Protein AF-A0A143X2H6-F1 (afdb_monomer)

Foldseek 3Di:
DQQWFDADPPGAIWFWWDDPNDTDIDHPVVPVPDDPRTQGDHDPVTHDCVVPPVVCLPCVLVVLVVCLVVPAQADEDEQACCLQVVLLPDPGGDPVSQVSQQVNCVSCVVSNYQYHYDHDDPRFRSNCCRPPVQPVDPVNVVSSVVSVVCCVPVHPNDDPDD

Sequence (162 aa):
MDVVTAGTKTNERKLTYLSHDQKQSHPFLGMFTLPEDAILVPFDEENYPNHEGIDFYGQFKEDIKLFAEMGFNGYRMSISWSRIFPNGDDDQPNEEGLKFYDAIFDELLNYKIQPIVTISHYETPLALVNKWNGWADRRTIDCFMKYCQVILIDTKIKSNTG

Secondary structure (DSSP, 8-state):
-TTBPPP-SSS--EEEEEETTEEEEEEGGGGGG--TT-EE---TTS--HHHHTT-HHHHHHHHHHHHHHTT-SEEEEE--HHHHSSSSS-SS--HHHHHHHHHHHHHHHHTTPEEEEES-SS---HHHHHHH-GGGSTHHHHHHHHHHHHHHHHS-------

Radius of gyration: 18.08 Å; Cα contacts (8 Å, |Δi|>4): 213; chains: 1; bounding box: 52×27×48 Å

pLDDT: mean 91.67, std 10.37, range [33.81, 98.38]

Structure (mmCIF, N/CA/C/O backbone):
data_AF-A0A143X2H6-F1
#
_entry.id   AF-A0A143X2H6-F1
#
loop_
_atom_site.group_PDB
_atom_site.id
_atom_site.type_symbol
_atom_site.label_atom_id
_atom_site.label_alt_id
_atom_site.label_comp_id
_atom_site.label_asym_id
_atom_site.label_entity_id
_atom_site.label_seq_id
_atom_site.pdbx_PDB_ins_code
_atom_site.Cartn_x
_atom_site.Cartn_y
_atom_site.Cartn_z
_atom_site.occupancy
_atom_site.B_iso_or_equiv
_atom_site.auth_seq_id
_atom_site.auth_comp_id
_atom_site.auth_asym_id
_atom_site.auth_atom_id
_atom_site.pdbx_PDB_model_num
ATOM 1 N N . MET A 1 1 ? 5.660 4.183 -4.160 1.00 68.81 1 MET A N 1
ATOM 2 C CA . MET A 1 1 ? 5.899 3.222 -5.257 1.00 68.81 1 MET A CA 1
ATOM 3 C C . MET A 1 1 ? 7.066 2.347 -4.848 1.00 68.81 1 MET A C 1
ATOM 5 O O . MET A 1 1 ? 8.047 2.889 -4.355 1.00 68.81 1 MET A O 1
ATOM 9 N N . ASP A 1 2 ? 6.934 1.035 -5.014 1.00 84.12 2 ASP A N 1
ATOM 10 C CA . ASP A 1 2 ? 7.720 0.024 -4.289 1.00 84.12 2 ASP A CA 1
ATOM 11 C C . ASP A 1 2 ? 9.177 -0.169 -4.741 1.00 84.12 2 ASP A C 1
ATOM 13 O O . ASP A 1 2 ? 9.878 -1.059 -4.278 1.00 84.12 2 ASP A O 1
ATOM 17 N N . VAL A 1 3 ? 9.618 0.678 -5.669 1.00 90.88 3 VAL A N 1
ATOM 18 C CA . VAL A 1 3 ? 10.889 0.578 -6.398 1.00 90.88 3 VAL A CA 1
ATOM 19 C C . VAL A 1 3 ? 11.715 1.858 -6.293 1.00 90.88 3 VAL A C 1
ATOM 21 O O . VAL A 1 3 ? 12.604 2.103 -7.105 1.00 90.88 3 VAL A O 1
ATOM 24 N N . VAL A 1 4 ? 11.381 2.733 -5.340 1.00 91.94 4 VAL A N 1
ATOM 25 C CA . VAL A 1 4 ? 12.057 4.022 -5.158 1.00 91.94 4 VAL A CA 1
ATOM 26 C C . VAL A 1 4 ? 12.995 3.949 -3.964 1.00 91.94 4 VAL A C 1
ATOM 28 O O . VAL A 1 4 ? 12.551 3.823 -2.824 1.00 91.94 4 VAL A O 1
ATOM 31 N N . THR A 1 5 ? 14.292 4.055 -4.229 1.00 93.38 5 THR A N 1
ATOM 32 C CA . THR A 1 5 ? 15.336 3.920 -3.215 1.00 93.38 5 THR A CA 1
ATOM 33 C C . THR A 1 5 ? 15.362 5.092 -2.237 1.00 93.38 5 THR A C 1
ATOM 35 O O . THR A 1 5 ? 14.863 6.196 -2.501 1.00 93.38 5 THR A O 1
ATOM 38 N N . ALA A 1 6 ? 15.991 4.861 -1.086 1.00 90.88 6 ALA A N 1
ATOM 39 C CA . ALA A 1 6 ? 16.310 5.896 -0.122 1.00 90.88 6 ALA A CA 1
ATOM 40 C C . ALA A 1 6 ? 17.203 6.976 -0.758 1.00 90.88 6 ALA A C 1
ATOM 42 O O . ALA A 1 6 ? 18.212 6.691 -1.398 1.00 90.88 6 ALA A O 1
ATOM 43 N N . GLY A 1 7 ? 16.834 8.238 -0.544 1.00 87.56 7 GLY A N 1
ATOM 44 C CA . GLY A 1 7 ? 17.669 9.385 -0.893 1.00 87.56 7 GLY A CA 1
ATOM 45 C C . GLY A 1 7 ? 18.475 9.837 0.318 1.00 87.56 7 GLY A C 1
ATOM 46 O O . GLY A 1 7 ? 18.058 9.638 1.459 1.00 87.56 7 GLY A O 1
ATOM 47 N N . THR A 1 8 ? 19.601 10.496 0.080 1.00 87.31 8 THR A N 1
ATOM 48 C CA . THR A 1 8 ? 20.405 11.151 1.117 1.00 87.31 8 THR A CA 1
ATOM 49 C C . THR A 1 8 ? 20.574 12.633 0.789 1.00 87.31 8 THR A C 1
ATOM 51 O O . THR A 1 8 ? 20.114 13.120 -0.241 1.00 87.31 8 THR A O 1
ATOM 54 N N . LYS A 1 9 ? 21.271 13.383 1.652 1.00 88.19 9 LYS A N 1
ATOM 55 C CA . LYS A 1 9 ? 21.624 14.785 1.374 1.00 88.19 9 LYS A CA 1
ATOM 56 C C . LYS A 1 9 ? 22.425 14.950 0.070 1.00 88.19 9 LYS A C 1
ATOM 58 O O . LYS A 1 9 ? 22.391 16.022 -0.523 1.00 88.19 9 LYS A O 1
ATOM 63 N N . THR A 1 10 ? 23.172 13.924 -0.339 1.00 89.69 10 THR A N 1
ATOM 64 C CA . THR A 1 10 ? 24.101 13.978 -1.479 1.00 89.69 10 THR A CA 1
ATOM 65 C C . THR A 1 10 ? 23.681 13.105 -2.655 1.00 89.69 10 THR A C 1
ATOM 67 O O . THR A 1 10 ? 24.173 13.325 -3.754 1.00 89.69 10 THR A O 1
ATOM 70 N N . ASN A 1 11 ? 22.791 12.134 -2.439 1.00 88.12 11 ASN A N 1
ATOM 71 C CA . ASN A 1 11 ? 22.316 11.210 -3.464 1.00 88.12 11 ASN A CA 1
ATOM 72 C C . ASN A 1 11 ? 20.799 11.332 -3.595 1.00 88.12 11 ASN A C 1
ATOM 74 O O . ASN A 1 11 ? 20.071 11.198 -2.612 1.00 88.12 11 ASN A O 1
ATOM 78 N N . GLU A 1 12 ? 20.312 11.563 -4.807 1.00 90.62 12 GLU A N 1
ATOM 79 C CA . GLU A 1 12 ? 18.875 11.601 -5.069 1.00 90.62 12 GLU A CA 1
ATOM 80 C C . GLU A 1 12 ? 18.228 10.211 -4.988 1.00 90.62 12 GLU A C 1
ATOM 82 O O . GLU A 1 12 ? 18.897 9.182 -5.111 1.00 90.62 12 GLU A O 1
ATOM 87 N N . ARG A 1 13 ? 16.901 10.189 -4.809 1.00 92.62 13 ARG A N 1
ATOM 88 C CA . ARG A 1 13 ? 16.109 8.956 -4.891 1.00 92.62 13 ARG A CA 1
ATOM 89 C C . ARG A 1 13 ? 16.103 8.445 -6.322 1.00 92.62 13 ARG A C 1
ATOM 91 O O . ARG A 1 13 ? 15.839 9.210 -7.256 1.00 92.62 13 ARG A O 1
ATOM 98 N N . LYS A 1 14 ? 16.316 7.146 -6.480 1.00 93.62 14 LYS A N 1
ATOM 99 C CA . LYS A 1 14 ? 16.296 6.492 -7.783 1.00 93.62 14 LYS A CA 1
ATOM 100 C C . LYS A 1 14 ? 15.150 5.507 -7.855 1.00 93.62 14 LYS A C 1
ATOM 102 O O . LYS A 1 14 ? 14.759 4.923 -6.855 1.00 93.62 14 LYS A O 1
ATOM 107 N N . LEU A 1 15 ? 14.622 5.341 -9.049 1.00 93.50 15 LEU A N 1
ATOM 108 C CA . LEU A 1 15 ? 13.698 4.289 -9.403 1.00 93.50 15 LEU A CA 1
ATOM 109 C C . LEU A 1 15 ? 14.491 3.145 -10.040 1.00 93.50 15 LEU A C 1
ATOM 111 O O . LEU A 1 15 ? 15.346 3.384 -10.897 1.00 93.50 15 LEU A O 1
ATOM 115 N N . THR A 1 16 ? 14.245 1.924 -9.581 1.00 95.50 16 THR A N 1
ATOM 116 C CA . THR A 1 16 ? 14.948 0.718 -10.025 1.00 95.50 16 THR A CA 1
ATOM 117 C C . THR A 1 16 ? 14.122 -0.081 -11.024 1.00 95.50 16 THR A C 1
ATOM 119 O O . THR A 1 16 ? 12.898 -0.166 -10.914 1.00 95.50 16 THR A O 1
ATOM 122 N N . TYR A 1 17 ? 14.793 -0.632 -12.035 1.00 95.44 17 TYR A N 1
ATOM 123 C CA . TYR A 1 17 ? 14.156 -1.384 -13.114 1.00 95.44 17 TYR A CA 1
ATOM 124 C C . TYR A 1 17 ? 15.134 -2.368 -13.765 1.00 95.44 17 TYR A C 1
ATOM 126 O O . TYR A 1 17 ? 16.352 -2.233 -13.634 1.00 95.44 17 TYR A O 1
ATOM 134 N N . LEU A 1 18 ? 14.593 -3.353 -14.474 1.00 95.75 18 LEU A N 1
ATOM 135 C CA . LEU A 1 18 ? 15.317 -4.188 -15.425 1.00 95.75 18 LEU A CA 1
ATOM 136 C C . LEU A 1 18 ? 15.153 -3.613 -16.831 1.00 95.75 18 LEU A C 1
ATOM 138 O O . LEU A 1 18 ? 14.054 -3.216 -17.206 1.00 95.75 18 LEU A O 1
ATOM 142 N N . SER A 1 19 ? 16.232 -3.592 -17.605 1.00 94.81 19 SER A N 1
ATOM 143 C CA . SER A 1 19 ? 16.215 -3.349 -19.053 1.00 94.81 19 SER A CA 1
ATOM 144 C C . SER A 1 19 ? 17.268 -4.247 -19.689 1.00 94.81 19 SER A C 1
ATOM 146 O O . SER A 1 19 ? 18.375 -4.361 -19.159 1.00 94.81 19 SER A O 1
ATOM 148 N N . HIS A 1 20 ? 16.915 -4.926 -20.781 1.00 92.06 20 HIS A N 1
ATOM 149 C CA . HIS A 1 20 ? 17.744 -5.969 -21.402 1.00 92.06 20 HIS A CA 1
ATOM 150 C C . HIS A 1 20 ? 18.278 -7.008 -20.386 1.00 92.06 20 HIS A C 1
ATOM 152 O O . HIS A 1 20 ? 19.452 -7.377 -20.428 1.00 92.06 20 HIS A O 1
ATOM 158 N N . ASP A 1 21 ? 17.434 -7.418 -19.428 1.00 90.00 21 ASP A N 1
ATOM 159 C CA . ASP A 1 21 ? 17.758 -8.320 -18.303 1.00 90.00 21 ASP A CA 1
ATOM 160 C C . ASP A 1 21 ? 18.876 -7.830 -17.364 1.00 90.00 21 ASP A C 1
ATOM 162 O O . ASP A 1 21 ? 19.422 -8.590 -16.562 1.00 90.00 21 ASP A O 1
ATOM 166 N N . GLN A 1 22 ? 19.218 -6.543 -17.425 1.00 93.50 22 GLN A N 1
ATOM 167 C CA . GLN A 1 22 ? 20.221 -5.927 -16.565 1.00 93.50 22 GLN A CA 1
ATOM 168 C C . GLN A 1 22 ? 19.573 -4.979 -15.563 1.00 93.50 22 GLN A C 1
ATOM 170 O O . GLN A 1 22 ? 18.685 -4.194 -15.899 1.00 93.50 22 GLN A O 1
ATOM 175 N N . LYS A 1 23 ? 20.067 -5.025 -14.321 1.00 95.12 23 LYS A N 1
ATOM 176 C CA . LYS A 1 23 ? 19.713 -4.072 -13.265 1.00 95.12 23 LYS A CA 1
ATOM 177 C C . LYS A 1 23 ? 20.114 -2.661 -13.686 1.00 95.12 23 LYS A C 1
ATOM 179 O O . LYS A 1 23 ? 21.277 -2.401 -13.990 1.00 95.12 23 LYS A O 1
ATOM 184 N N . GLN A 1 24 ? 19.155 -1.746 -13.645 1.00 95.25 24 GLN A N 1
ATOM 185 C CA . GLN A 1 24 ? 19.338 -0.332 -13.937 1.00 95.25 24 GLN A CA 1
ATOM 186 C C . GLN A 1 24 ? 18.666 0.532 -12.864 1.00 95.25 24 GLN A C 1
ATOM 188 O O . GLN A 1 24 ? 17.812 0.089 -12.089 1.00 95.25 24 GLN A O 1
ATOM 193 N N . SER A 1 25 ? 19.063 1.804 -12.812 1.00 93.44 25 SER A N 1
ATOM 194 C CA . SER A 1 25 ? 18.418 2.804 -11.960 1.00 93.44 25 SER A CA 1
ATOM 195 C C . SER A 1 25 ? 18.339 4.149 -12.673 1.00 93.44 25 SER A C 1
ATOM 197 O O . SER A 1 25 ? 19.216 4.492 -13.464 1.00 93.44 25 SER A O 1
ATOM 199 N N . HIS A 1 26 ? 17.282 4.910 -12.403 1.00 92.06 26 HIS A N 1
ATOM 200 C CA . HIS A 1 26 ? 17.051 6.226 -12.992 1.00 92.06 26 HIS A CA 1
ATOM 201 C C . HIS A 1 26 ? 16.625 7.217 -11.905 1.00 92.06 26 HIS A C 1
ATOM 203 O O . HIS A 1 26 ? 15.906 6.817 -10.989 1.00 92.06 26 HIS A O 1
ATOM 209 N N . PRO A 1 27 ? 17.012 8.501 -11.964 1.00 91.69 27 PRO A N 1
ATOM 210 C CA . PRO A 1 27 ? 16.465 9.514 -11.065 1.00 91.69 27 PRO A CA 1
ATOM 211 C C . PRO A 1 27 ? 14.932 9.474 -11.051 1.00 91.69 27 PRO A C 1
ATOM 213 O O . PRO A 1 27 ? 14.304 9.478 -12.114 1.00 91.69 27 PRO A O 1
ATOM 216 N N . PHE A 1 28 ? 14.324 9.437 -9.860 1.00 84.75 28 PHE A N 1
ATOM 217 C CA . PHE A 1 28 ? 12.869 9.272 -9.713 1.00 84.75 28 PHE A CA 1
ATOM 218 C C . PHE A 1 28 ? 12.075 10.362 -10.451 1.00 84.75 28 PHE A C 1
ATOM 220 O O . PHE A 1 28 ? 11.072 10.073 -11.098 1.00 84.75 28 PHE A O 1
ATOM 227 N N . LEU A 1 29 ? 12.558 11.610 -10.421 1.00 81.94 29 LEU A N 1
ATOM 228 C CA . LEU A 1 29 ? 11.905 12.736 -11.098 1.00 81.94 29 LEU A CA 1
ATOM 229 C C . LEU A 1 29 ? 11.880 12.583 -12.632 1.00 81.94 29 LEU A C 1
ATOM 231 O O . LEU A 1 29 ? 11.052 13.192 -13.301 1.00 81.94 29 LEU A O 1
ATOM 235 N N . GLY A 1 30 ? 12.757 11.745 -13.184 1.00 80.06 30 GLY A N 1
ATOM 236 C CA . GLY A 1 30 ? 12.825 11.433 -14.606 1.00 80.06 30 GLY A CA 1
ATOM 237 C C . GLY A 1 30 ? 12.098 10.145 -15.004 1.00 80.06 30 GLY A C 1
ATOM 238 O O . GLY A 1 30 ? 12.397 9.590 -16.051 1.00 80.06 30 GLY A O 1
ATOM 239 N N . MET A 1 31 ? 11.155 9.635 -14.206 1.00 78.38 31 MET A N 1
ATOM 240 C CA . MET A 1 31 ? 10.453 8.373 -14.508 1.00 78.38 31 MET A CA 1
ATOM 241 C C . MET A 1 31 ? 9.725 8.340 -15.867 1.00 78.38 31 MET A C 1
ATOM 243 O O . MET A 1 31 ? 9.434 7.269 -16.384 1.00 78.38 31 MET A O 1
ATOM 247 N N . PHE A 1 32 ? 9.434 9.497 -16.461 1.00 79.12 32 PHE A N 1
ATOM 248 C CA . PHE A 1 32 ? 8.773 9.600 -17.767 1.00 79.12 32 PHE A CA 1
ATOM 249 C C . PHE A 1 32 ? 9.712 9.351 -18.956 1.00 79.12 32 PHE A C 1
ATOM 251 O O . PHE A 1 32 ? 9.253 9.331 -20.093 1.00 79.12 32 PHE A O 1
ATOM 258 N N . THR A 1 33 ? 11.016 9.195 -18.712 1.00 87.38 33 THR A N 1
ATOM 259 C CA . THR A 1 33 ? 12.039 8.981 -19.748 1.00 87.38 33 THR A CA 1
ATOM 260 C C . THR A 1 33 ? 12.681 7.599 -19.657 1.00 87.38 33 THR A C 1
ATOM 262 O O . THR A 1 33 ? 13.822 7.421 -20.081 1.00 87.38 33 THR A O 1
ATOM 265 N N . LEU A 1 34 ? 11.982 6.630 -19.063 1.00 89.56 34 LEU A N 1
ATOM 266 C CA . LEU A 1 34 ? 12.463 5.255 -18.993 1.00 89.56 34 LEU A CA 1
ATOM 267 C C . LEU A 1 34 ? 12.461 4.595 -20.384 1.00 89.56 34 LEU A C 1
ATOM 269 O O . LEU A 1 34 ? 11.618 4.940 -21.217 1.00 89.56 34 LEU A O 1
ATOM 273 N N . PRO A 1 35 ? 13.385 3.650 -20.636 1.00 91.56 35 PRO A N 1
ATOM 274 C CA . PRO A 1 35 ? 13.339 2.801 -21.823 1.00 91.56 35 PRO A CA 1
ATOM 275 C C . PRO A 1 35 ? 11.993 2.079 -21.968 1.00 91.56 35 PRO A C 1
ATOM 277 O O . PRO A 1 35 ? 11.342 1.766 -20.974 1.00 91.56 35 PRO A O 1
ATOM 280 N N . GLU A 1 36 ? 11.589 1.779 -23.202 1.00 88.69 36 GLU A N 1
ATOM 281 C CA . GLU A 1 36 ? 10.324 1.077 -23.479 1.00 88.69 36 GLU A CA 1
ATOM 282 C C . GLU A 1 36 ? 10.309 -0.354 -22.915 1.00 88.69 36 GLU A C 1
ATOM 284 O O . GLU A 1 36 ? 9.262 -0.855 -22.518 1.00 88.69 36 GLU A O 1
ATOM 289 N N . ASP A 1 37 ? 11.477 -0.993 -22.820 1.00 92.62 37 ASP A N 1
ATOM 290 C CA . ASP A 1 37 ? 11.659 -2.325 -22.240 1.00 92.62 37 ASP A CA 1
ATOM 291 C C . ASP A 1 37 ? 11.850 -2.306 -20.712 1.00 92.62 37 ASP A C 1
ATOM 293 O O . ASP A 1 37 ? 12.145 -3.343 -20.119 1.00 92.62 37 ASP A O 1
ATOM 297 N N . ALA A 1 38 ? 11.715 -1.145 -20.061 1.00 93.56 38 ALA A N 1
ATOM 298 C CA . ALA A 1 38 ? 11.921 -1.025 -18.625 1.00 93.56 38 ALA A CA 1
ATOM 299 C C . ALA A 1 38 ? 10.823 -1.747 -17.829 1.00 93.56 38 ALA A C 1
ATOM 301 O O . ALA A 1 38 ? 9.646 -1.396 -17.896 1.00 93.56 38 ALA A O 1
ATOM 302 N N . ILE A 1 39 ? 11.229 -2.700 -16.992 1.00 94.38 39 ILE A N 1
ATOM 303 C CA . ILE A 1 39 ? 10.347 -3.395 -16.049 1.00 94.38 39 ILE A CA 1
ATOM 304 C C . ILE A 1 39 ? 10.723 -2.959 -14.639 1.00 94.38 39 ILE A C 1
ATOM 306 O O . ILE A 1 39 ? 11.809 -3.269 -14.151 1.00 94.38 39 ILE A O 1
ATOM 310 N N . LEU A 1 40 ? 9.832 -2.232 -13.969 1.00 94.19 40 LEU A N 1
ATOM 311 C CA . LEU A 1 40 ? 10.071 -1.743 -12.616 1.00 94.19 40 LEU A CA 1
ATOM 312 C C . LEU A 1 40 ? 10.129 -2.909 -11.635 1.00 94.19 40 LEU A C 1
ATOM 314 O O . LEU A 1 40 ? 9.167 -3.673 -11.535 1.00 94.19 40 LEU A O 1
ATOM 318 N N . VAL A 1 41 ? 11.225 -3.014 -10.886 1.00 94.69 41 VAL A N 1
ATOM 319 C CA . VAL A 1 41 ? 11.417 -4.058 -9.872 1.00 94.69 41 VAL A CA 1
ATOM 320 C C . VAL A 1 41 ? 12.270 -3.540 -8.710 1.00 94.69 41 VAL A C 1
ATOM 322 O O . VAL A 1 41 ? 13.151 -2.696 -8.928 1.00 94.69 41 VAL A O 1
ATOM 325 N N . PRO A 1 42 ? 12.025 -4.004 -7.474 1.00 94.06 42 PRO A N 1
ATOM 326 C CA . PRO A 1 42 ? 12.958 -3.808 -6.376 1.00 94.06 42 PRO A CA 1
ATOM 327 C C . PRO A 1 42 ? 14.148 -4.778 -6.496 1.00 94.06 42 PRO A C 1
ATOM 329 O O . PRO A 1 42 ? 14.040 -5.826 -7.131 1.00 94.06 42 PRO A O 1
ATOM 332 N N . PHE A 1 43 ? 15.276 -4.434 -5.876 1.00 94.06 43 PHE A N 1
ATOM 333 C CA . PHE A 1 43 ? 16.476 -5.269 -5.791 1.00 94.06 43 PHE A CA 1
ATOM 334 C C . PHE A 1 43 ? 16.929 -5.407 -4.337 1.00 94.06 43 PHE A C 1
ATOM 336 O O . PHE A 1 43 ? 17.051 -4.400 -3.646 1.00 94.06 43 PHE A O 1
ATOM 343 N N . ASP A 1 44 ? 17.242 -6.624 -3.896 1.00 91.81 44 ASP A N 1
ATOM 344 C CA . ASP A 1 44 ? 17.537 -6.937 -2.488 1.00 91.81 44 ASP A CA 1
ATOM 345 C C . ASP A 1 44 ? 18.713 -6.137 -1.895 1.00 91.81 44 ASP A C 1
ATOM 347 O O . ASP A 1 44 ? 18.785 -5.941 -0.684 1.00 91.81 44 ASP A O 1
ATOM 351 N N . GLU A 1 45 ? 19.648 -5.659 -2.726 1.00 92.06 45 GLU A N 1
ATOM 352 C CA . GLU A 1 45 ? 20.801 -4.875 -2.256 1.00 92.06 45 GLU A CA 1
ATOM 353 C C . GLU A 1 45 ? 20.491 -3.383 -2.048 1.00 92.06 45 GLU A C 1
ATOM 355 O O . GLU A 1 45 ? 21.345 -2.635 -1.565 1.00 92.06 45 GLU A O 1
ATOM 360 N N . GLU A 1 46 ? 19.303 -2.927 -2.445 1.00 93.00 46 GLU A N 1
ATOM 361 C CA . GLU A 1 46 ? 18.881 -1.534 -2.345 1.00 93.00 46 GLU A CA 1
ATOM 362 C C . GLU A 1 46 ? 17.966 -1.319 -1.135 1.00 93.00 46 GLU A C 1
ATOM 364 O O . GLU A 1 46 ? 17.171 -2.172 -0.754 1.00 93.00 46 GLU A O 1
ATOM 369 N N . ASN A 1 47 ? 18.040 -0.128 -0.542 1.00 92.69 47 ASN A N 1
ATOM 370 C CA . ASN A 1 47 ? 17.145 0.252 0.547 1.00 92.69 47 ASN A CA 1
ATOM 371 C C . ASN A 1 47 ? 15.914 0.987 0.001 1.00 92.69 47 ASN A C 1
ATOM 373 O O . ASN A 1 47 ? 16.051 2.086 -0.550 1.00 92.69 47 ASN A O 1
ATOM 377 N N . TYR A 1 48 ? 14.727 0.424 0.224 1.00 94.00 48 TYR A N 1
ATOM 378 C CA . TYR A 1 48 ? 13.432 1.016 -0.106 1.00 94.00 48 TYR A CA 1
ATOM 379 C C . TYR A 1 48 ? 12.685 1.389 1.185 1.00 94.00 48 TYR A C 1
ATOM 381 O O . TYR A 1 48 ? 12.089 0.526 1.828 1.00 94.00 48 TYR A O 1
ATOM 389 N N . PRO A 1 49 ? 12.663 2.677 1.584 1.00 91.94 49 PRO A N 1
ATOM 390 C CA . PRO A 1 49 ? 12.110 3.090 2.878 1.00 91.94 49 PRO A CA 1
ATOM 391 C C . PRO A 1 49 ? 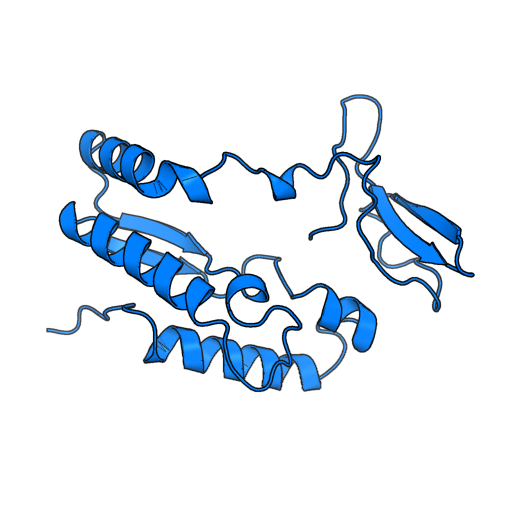10.650 2.691 3.118 1.00 91.94 49 PRO A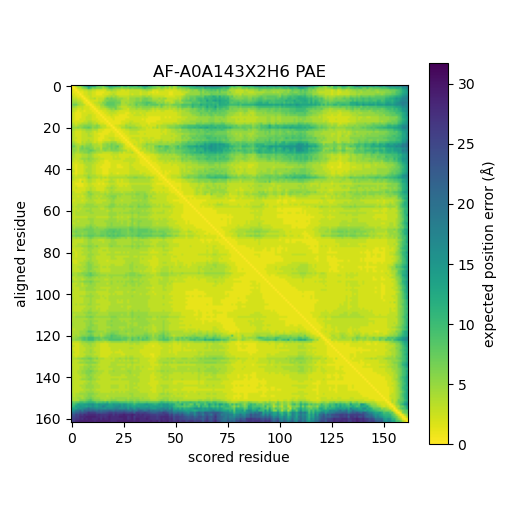 C 1
ATOM 393 O O . PRO A 1 49 ? 10.207 2.607 4.257 1.00 91.94 49 PRO A O 1
ATOM 396 N N . ASN A 1 50 ? 9.875 2.488 2.052 1.00 89.75 50 ASN A N 1
ATOM 397 C CA . ASN A 1 50 ? 8.469 2.110 2.143 1.00 89.75 50 ASN A CA 1
ATOM 398 C C . ASN A 1 50 ? 8.244 0.611 2.403 1.00 89.75 50 ASN A C 1
ATOM 400 O O . ASN A 1 50 ? 7.106 0.251 2.687 1.00 89.75 50 ASN A O 1
ATOM 404 N N . HIS A 1 51 ? 9.275 -0.238 2.293 1.00 91.50 51 HIS A N 1
ATOM 405 C CA . HIS A 1 51 ? 9.175 -1.672 2.608 1.00 91.50 51 HIS A CA 1
ATOM 406 C C . HIS A 1 51 ? 8.994 -1.903 4.111 1.00 91.50 51 HIS A C 1
ATOM 408 O O . HIS A 1 51 ? 8.257 -2.797 4.509 1.00 91.50 51 HIS A O 1
ATOM 414 N N . GLU A 1 52 ? 9.617 -1.059 4.934 1.00 90.50 52 GLU A N 1
ATOM 415 C CA . GLU A 1 52 ? 9.489 -1.081 6.397 1.00 90.50 52 GLU A CA 1
ATOM 416 C C . GLU A 1 52 ? 8.533 0.015 6.901 1.00 90.50 52 GLU A C 1
ATOM 418 O O . GLU A 1 52 ? 7.682 -0.209 7.766 1.00 90.50 52 GLU A O 1
ATOM 423 N N . GLY A 1 53 ? 8.623 1.222 6.330 1.00 91.19 53 GLY A N 1
ATOM 424 C CA . GLY A 1 53 ? 7.852 2.372 6.789 1.00 91.19 53 GLY A CA 1
ATOM 425 C C . GLY A 1 53 ? 8.202 2.744 8.232 1.00 91.19 53 GLY A C 1
ATOM 426 O O . GLY A 1 53 ? 9.366 2.946 8.562 1.00 91.19 53 GLY A O 1
ATOM 427 N N . ILE A 1 54 ? 7.180 2.873 9.079 1.00 93.88 54 ILE A N 1
ATOM 428 C CA . ILE A 1 54 ? 7.332 3.016 10.539 1.00 93.88 54 ILE A CA 1
ATOM 429 C C . ILE A 1 54 ? 6.858 1.759 11.282 1.00 93.88 54 ILE A C 1
ATOM 431 O O . ILE A 1 54 ? 6.565 1.834 12.467 1.00 93.88 54 ILE A O 1
ATOM 435 N N . ASP A 1 55 ? 6.699 0.640 10.566 1.00 94.94 55 ASP A N 1
ATOM 436 C CA . ASP A 1 55 ? 6.129 -0.608 11.087 1.00 94.94 55 ASP A CA 1
ATOM 437 C C . ASP A 1 55 ? 4.721 -0.464 11.710 1.00 94.94 55 ASP A C 1
ATOM 439 O O . ASP A 1 55 ? 4.322 -1.177 12.629 1.00 94.94 55 ASP A O 1
ATOM 443 N N . PHE A 1 56 ? 3.888 0.417 11.142 1.00 96.31 56 PHE A N 1
ATOM 444 C CA . PHE A 1 56 ? 2.468 0.486 11.521 1.00 96.31 56 PHE A CA 1
ATOM 445 C C . PHE A 1 56 ? 1.760 -0.866 11.311 1.00 96.31 56 PHE A C 1
ATOM 447 O O . PHE A 1 56 ? 0.795 -1.182 11.995 1.00 96.31 56 PHE A O 1
ATOM 454 N N . TYR A 1 57 ? 2.242 -1.689 10.373 1.00 94.62 57 TYR A N 1
ATOM 455 C CA . TYR A 1 57 ? 1.695 -3.023 10.133 1.00 94.62 57 TYR A CA 1
ATOM 456 C C . TYR A 1 57 ? 1.791 -3.925 11.375 1.00 94.62 57 TYR A C 1
ATOM 458 O O . TYR A 1 57 ? 0.814 -4.596 11.705 1.00 94.62 57 TYR A O 1
ATOM 466 N N . GLY A 1 58 ? 2.930 -3.916 12.075 1.00 95.38 58 GLY A N 1
ATOM 467 C CA . GLY A 1 58 ? 3.126 -4.677 13.307 1.00 95.38 58 GLY A CA 1
ATOM 468 C C . GLY A 1 58 ? 2.598 -3.991 14.569 1.00 95.38 58 GLY A C 1
ATOM 469 O O . GLY A 1 58 ? 2.228 -4.687 15.512 1.00 95.38 58 GLY A O 1
ATOM 470 N N . GLN A 1 59 ? 2.540 -2.654 14.588 1.00 96.06 59 GLN A N 1
ATOM 471 C CA . GLN A 1 59 ? 2.363 -1.859 15.818 1.00 96.06 59 GLN A CA 1
ATOM 472 C C . GLN A 1 59 ? 1.063 -1.040 15.877 1.00 96.06 59 GLN A C 1
ATOM 474 O O . GLN A 1 59 ? 0.880 -0.224 16.781 1.00 96.06 59 GLN A O 1
ATOM 479 N N . PHE A 1 60 ? 0.123 -1.249 14.943 1.00 97.62 60 PHE A N 1
ATOM 480 C CA . PHE A 1 60 ? -1.078 -0.406 14.850 1.00 97.62 60 PHE A CA 1
ATOM 481 C C . PHE A 1 60 ? -1.895 -0.333 16.147 1.00 97.62 60 PHE A C 1
ATOM 483 O O . PHE A 1 60 ? -2.540 0.681 16.390 1.00 97.62 60 PHE A O 1
ATOM 490 N N . LYS A 1 61 ? -1.899 -1.375 16.988 1.00 98.06 61 LYS A N 1
ATOM 491 C CA . LYS A 1 61 ? -2.673 -1.373 18.241 1.00 98.06 61 LYS A CA 1
ATOM 492 C C . LYS A 1 61 ? -2.080 -0.416 19.266 1.00 98.06 61 LYS A C 1
ATOM 494 O O . LYS A 1 61 ? -2.800 0.385 19.862 1.00 98.06 61 LYS A O 1
ATOM 499 N N . GLU A 1 62 ? -0.769 -0.480 19.454 1.00 98.06 62 GLU A N 1
ATOM 500 C CA . GLU A 1 62 ? -0.018 0.409 20.330 1.00 98.06 62 GLU A CA 1
ATOM 501 C C . GLU A 1 62 ? -0.125 1.860 19.846 1.00 98.06 62 GLU A C 1
ATOM 503 O O . GLU A 1 62 ? -0.421 2.754 20.643 1.00 98.06 62 GLU A O 1
ATOM 508 N N . ASP A 1 63 ? 0.009 2.081 18.538 1.00 97.88 63 ASP A N 1
ATOM 509 C CA . ASP A 1 63 ? -0.129 3.404 17.926 1.00 97.88 63 ASP A CA 1
ATOM 510 C C . ASP A 1 63 ? -1.543 3.977 18.109 1.00 97.88 63 ASP A C 1
ATOM 512 O O . ASP A 1 63 ? -1.706 5.125 18.528 1.00 97.88 63 ASP A O 1
ATOM 516 N N . ILE A 1 64 ? -2.588 3.176 17.873 1.00 98.38 64 ILE A N 1
ATOM 517 C CA . ILE A 1 64 ? -3.985 3.596 18.064 1.00 98.38 64 ILE A CA 1
ATOM 518 C C . ILE A 1 64 ? -4.275 3.924 19.527 1.00 98.38 64 ILE A C 1
ATOM 520 O O . ILE A 1 64 ? -4.966 4.909 19.811 1.00 98.38 64 ILE A O 1
ATOM 524 N N . LYS A 1 65 ? -3.725 3.153 20.468 1.00 98.31 65 LYS A N 1
ATOM 525 C CA . LYS A 1 65 ? -3.837 3.468 21.893 1.00 98.31 65 LYS A CA 1
ATOM 526 C C . LYS A 1 65 ? -3.224 4.837 22.204 1.00 98.31 65 LYS A C 1
ATOM 528 O O . LYS A 1 65 ? -3.849 5.624 22.915 1.00 98.31 65 LYS A O 1
ATOM 533 N N . LEU A 1 66 ? -2.055 5.156 21.647 1.00 98.25 66 LEU A N 1
ATOM 534 C CA . LEU A 1 66 ? -1.444 6.481 21.801 1.00 98.25 66 LEU A CA 1
ATOM 535 C C . LEU A 1 66 ? -2.310 7.585 21.173 1.00 98.25 66 LEU A C 1
ATOM 537 O O . LEU A 1 66 ? -2.483 8.644 21.776 1.00 98.25 66 LEU A O 1
ATOM 541 N N . PHE A 1 67 ? -2.929 7.340 20.012 1.00 97.94 67 PHE A N 1
ATOM 542 C CA . PHE A 1 67 ? -3.878 8.291 19.412 1.00 97.94 67 PHE A CA 1
ATOM 543 C C . PHE A 1 67 ? -5.069 8.567 20.340 1.00 97.94 67 PHE A C 1
ATOM 545 O O . PHE A 1 67 ? -5.512 9.713 20.470 1.00 97.94 67 PHE A O 1
ATOM 552 N N . ALA A 1 68 ? -5.565 7.537 21.027 1.00 97.88 68 ALA A N 1
ATOM 553 C CA . ALA A 1 68 ? -6.634 7.671 22.008 1.00 97.88 68 ALA A CA 1
ATOM 554 C C . ALA A 1 68 ? -6.193 8.478 23.240 1.00 97.88 68 ALA A C 1
ATOM 556 O O . ALA A 1 68 ? -6.940 9.343 23.698 1.00 97.88 68 ALA A O 1
ATOM 557 N N . GLU A 1 69 ? -4.974 8.254 23.745 1.00 97.81 69 GLU A N 1
ATOM 558 C CA . GLU A 1 69 ? -4.390 9.035 24.849 1.00 97.81 69 GLU A CA 1
ATOM 559 C C . GLU A 1 69 ? -4.253 10.526 24.496 1.00 97.81 69 GLU A C 1
ATOM 561 O O . GLU A 1 69 ? -4.449 11.390 25.351 1.00 97.81 69 GLU A O 1
ATOM 566 N N . MET A 1 70 ? -4.001 10.841 23.222 1.00 97.44 70 MET A N 1
ATOM 567 C CA . MET A 1 70 ? -3.975 12.215 22.704 1.00 97.44 70 MET A CA 1
ATOM 568 C C . MET A 1 70 ? -5.370 12.827 22.488 1.00 97.44 70 MET A C 1
ATOM 570 O O . MET A 1 70 ? -5.473 14.018 22.187 1.00 97.44 70 MET A O 1
ATOM 574 N N . GLY A 1 71 ? -6.444 12.044 22.627 1.00 96.81 71 GLY A N 1
ATOM 575 C CA . GLY A 1 71 ? -7.821 12.506 22.454 1.00 96.81 71 GLY A CA 1
ATOM 576 C C . GLY A 1 71 ? -8.269 12.623 20.996 1.00 96.81 71 GLY A C 1
ATOM 577 O O . GLY A 1 71 ? -9.099 13.479 20.680 1.00 96.81 71 GLY A O 1
ATOM 578 N N . PHE A 1 72 ? -7.732 11.796 20.092 1.00 96.94 72 PHE A N 1
ATOM 579 C CA . PHE A 1 72 ? -8.189 11.774 18.701 1.00 96.94 72 PHE A CA 1
ATOM 580 C C . PHE A 1 72 ? -9.667 11.372 18.630 1.00 96.94 72 PHE A C 1
ATOM 582 O O . PHE A 1 72 ? -10.108 10.428 19.278 1.00 96.94 72 PHE A O 1
ATOM 589 N N . ASN A 1 73 ? -10.440 12.078 17.806 1.00 95.25 73 ASN A N 1
ATOM 590 C CA . ASN A 1 73 ? -11.829 11.730 17.487 1.00 95.25 73 ASN A CA 1
ATOM 591 C C . ASN A 1 73 ? -11.975 11.138 16.075 1.00 95.25 73 ASN A C 1
ATOM 593 O O . ASN A 1 73 ? -13.009 10.560 15.743 1.00 95.25 73 ASN A O 1
ATOM 597 N N . GLY A 1 74 ? -10.929 11.242 15.256 1.00 96.12 74 GLY A N 1
ATOM 598 C CA . GLY A 1 74 ? -10.841 10.646 13.937 1.00 96.12 74 GLY A CA 1
ATOM 599 C C . GLY A 1 74 ? -9.391 10.415 13.532 1.00 96.12 74 GLY A C 1
ATOM 600 O O . GLY A 1 74 ? -8.492 11.137 13.962 1.00 96.12 74 GLY A O 1
ATOM 601 N N . TYR A 1 75 ? -9.172 9.405 12.700 1.00 97.31 75 TYR A N 1
ATOM 602 C CA . TYR A 1 75 ? -7.863 9.049 12.169 1.00 97.31 75 TYR A CA 1
ATOM 603 C C . TYR A 1 75 ? -7.967 8.831 10.665 1.00 97.31 75 TYR A C 1
ATOM 605 O O . TYR A 1 75 ? -8.748 8.004 10.192 1.00 97.31 75 TYR A O 1
ATOM 613 N N . ARG A 1 76 ? -7.190 9.606 9.902 1.00 97.06 76 ARG A N 1
ATOM 614 C CA . ARG A 1 76 ? -7.152 9.504 8.445 1.00 97.06 76 ARG A CA 1
ATOM 615 C C . ARG A 1 76 ? -6.030 8.572 8.009 1.00 97.06 76 ARG A C 1
ATOM 617 O O . ARG A 1 76 ? -4.871 8.830 8.311 1.00 97.06 76 ARG A O 1
ATOM 624 N N . MET A 1 77 ? -6.377 7.573 7.208 1.00 95.38 77 MET A N 1
ATOM 625 C CA . MET A 1 77 ? -5.440 6.610 6.625 1.00 95.38 77 MET A CA 1
ATOM 626 C C . MET A 1 77 ? -5.810 6.287 5.176 1.00 95.38 77 MET A C 1
ATOM 628 O O . MET A 1 77 ? -6.890 6.662 4.715 1.00 95.38 77 MET A O 1
ATOM 632 N N . SER A 1 78 ? -4.931 5.594 4.452 1.00 95.44 78 SER A N 1
ATOM 633 C CA . SER A 1 78 ? -5.275 4.966 3.174 1.00 95.44 78 SER A CA 1
ATOM 634 C C . SER A 1 78 ? -5.339 3.447 3.289 1.00 95.44 78 SER A C 1
ATOM 636 O O . SER A 1 78 ? -4.668 2.831 4.123 1.00 95.44 78 SER A O 1
ATOM 638 N N . ILE A 1 79 ? -6.181 2.848 2.448 1.00 95.31 79 ILE A N 1
ATOM 639 C CA . ILE A 1 79 ? -6.120 1.417 2.161 1.00 95.31 79 ILE A CA 1
ATOM 640 C C . ILE A 1 79 ? -5.171 1.242 0.979 1.00 95.31 79 ILE A C 1
ATOM 642 O O . ILE A 1 79 ? -5.247 1.974 -0.006 1.00 95.31 79 ILE A O 1
ATOM 646 N N . SER A 1 80 ? -4.270 0.277 1.098 1.00 95.50 80 SER A N 1
ATOM 647 C CA . SER A 1 80 ? -3.275 -0.013 0.089 1.00 95.50 80 SER A CA 1
ATOM 648 C C . SER A 1 80 ? -3.868 -0.943 -0.946 1.00 95.50 80 SER A C 1
ATOM 650 O O . SER A 1 80 ? -4.243 -2.074 -0.631 1.00 95.50 80 SER A O 1
ATOM 652 N N . TRP A 1 81 ? -3.958 -0.463 -2.185 1.00 96.50 81 TRP A N 1
ATOM 653 C CA . TRP A 1 81 ? -4.572 -1.218 -3.272 1.00 96.50 81 TRP A CA 1
ATOM 654 C C . TRP A 1 81 ? -3.846 -2.548 -3.490 1.00 96.50 81 TRP A C 1
ATOM 656 O O . TRP A 1 81 ? -4.496 -3.589 -3.494 1.00 96.50 81 TRP A O 1
ATOM 666 N N . SER A 1 82 ? -2.511 -2.554 -3.532 1.00 95.50 82 SER A N 1
ATOM 667 C CA . SER A 1 82 ? -1.725 -3.789 -3.676 1.00 95.50 82 SER A CA 1
ATOM 668 C C . SER A 1 82 ? -1.875 -4.762 -2.500 1.00 95.50 82 SER A C 1
ATOM 670 O O . SER A 1 82 ? -1.562 -5.939 -2.632 1.00 95.50 82 SER A O 1
ATOM 672 N N . ARG A 1 83 ? -2.386 -4.324 -1.344 1.00 95.56 83 ARG A N 1
ATOM 673 C CA . ARG A 1 83 ? -2.694 -5.240 -0.238 1.00 95.56 83 ARG A CA 1
ATOM 674 C C . ARG A 1 83 ? -4.008 -5.989 -0.456 1.00 95.56 83 ARG A C 1
ATOM 676 O O . ARG A 1 83 ? -4.128 -7.112 0.025 1.00 95.56 83 ARG A O 1
ATOM 683 N N . ILE A 1 84 ? -4.962 -5.382 -1.167 1.00 97.00 84 ILE A N 1
ATOM 684 C CA . ILE A 1 84 ? -6.258 -5.991 -1.508 1.00 97.00 84 ILE A CA 1
ATOM 685 C C . ILE A 1 84 ? -6.180 -6.748 -2.838 1.00 97.00 84 ILE A C 1
ATOM 687 O O . ILE A 1 84 ? -6.703 -7.847 -2.937 1.00 97.00 84 ILE A O 1
ATOM 691 N N . PHE A 1 85 ? -5.499 -6.196 -3.840 1.00 97.56 85 PHE A N 1
ATOM 692 C CA . PHE A 1 85 ? -5.256 -6.809 -5.148 1.00 97.56 85 PHE A CA 1
ATOM 693 C C . PHE A 1 85 ? -3.757 -6.704 -5.470 1.00 97.56 85 PHE A C 1
ATOM 695 O O . PHE A 1 85 ? -3.337 -5.675 -6.007 1.00 97.56 85 PHE A O 1
ATOM 702 N N . PRO A 1 86 ? -2.933 -7.708 -5.109 1.00 95.88 86 PRO A N 1
ATOM 703 C CA . PRO A 1 86 ? -1.475 -7.673 -5.274 1.00 95.88 86 PRO A CA 1
ATOM 704 C C . PRO A 1 86 ? -0.992 -7.329 -6.682 1.00 95.88 86 PRO A C 1
ATOM 706 O O . PRO A 1 86 ? -0.090 -6.501 -6.836 1.00 95.88 86 PRO A O 1
ATOM 709 N N . ASN A 1 87 ? -1.623 -7.901 -7.707 1.00 96.31 87 ASN A N 1
ATOM 710 C CA . ASN A 1 87 ? -1.331 -7.587 -9.105 1.00 96.31 87 ASN A CA 1
ATOM 711 C C . ASN A 1 87 ? -2.229 -6.463 -9.648 1.00 96.31 87 ASN A C 1
ATOM 713 O O . ASN A 1 87 ? -1.966 -5.896 -10.708 1.00 96.31 87 ASN A O 1
ATOM 717 N N . GLY A 1 88 ? -3.269 -6.096 -8.902 1.00 96.44 88 GLY A N 1
ATOM 718 C CA . GLY A 1 88 ? -4.225 -5.045 -9.236 1.00 96.44 88 GLY A CA 1
ATOM 719 C C . GLY A 1 88 ? -5.360 -5.525 -10.136 1.00 96.44 88 GLY A C 1
ATOM 720 O O . GLY A 1 88 ? -6.468 -5.006 -10.022 1.00 96.44 88 GLY A O 1
ATOM 721 N N . ASP A 1 89 ? -5.105 -6.528 -10.977 1.00 97.12 89 ASP A N 1
ATOM 722 C CA . ASP A 1 89 ? -6.074 -7.190 -11.852 1.00 97.12 89 ASP A CA 1
ATOM 723 C C . ASP A 1 89 ? -6.426 -8.620 -11.404 1.00 97.12 89 ASP A C 1
ATOM 725 O O . ASP A 1 89 ? -7.003 -9.378 -12.183 1.00 97.12 89 ASP A O 1
ATOM 729 N N . ASP A 1 90 ? -6.116 -8.993 -10.156 1.00 97.56 90 ASP A N 1
ATOM 730 C CA . ASP A 1 90 ? -6.425 -10.324 -9.627 1.00 97.56 90 ASP A CA 1
ATOM 731 C C . ASP A 1 90 ? -7.935 -10.608 -9.652 1.00 97.56 90 ASP A C 1
ATOM 733 O O . ASP A 1 90 ? -8.768 -9.728 -9.401 1.00 97.56 90 ASP A O 1
ATOM 737 N N . ASP A 1 91 ? -8.312 -11.863 -9.905 1.00 96.00 91 ASP A N 1
ATOM 738 C CA . ASP A 1 91 ? -9.717 -12.274 -9.970 1.00 96.00 91 ASP A CA 1
ATOM 739 C C . ASP A 1 91 ? -10.432 -12.154 -8.619 1.00 96.00 91 ASP A C 1
ATOM 741 O O . ASP A 1 91 ? -11.611 -11.792 -8.587 1.00 96.00 91 ASP A O 1
ATOM 745 N N . GLN A 1 92 ? -9.726 -12.390 -7.514 1.00 96.31 92 GLN A N 1
ATOM 746 C CA . GLN A 1 92 ? -10.255 -12.334 -6.151 1.00 96.31 92 GLN A CA 1
ATOM 747 C C . GLN A 1 92 ? -9.378 -11.444 -5.265 1.00 96.31 92 GLN A C 1
ATOM 749 O O . GLN A 1 92 ? -8.167 -11.387 -5.488 1.00 96.31 92 GLN A O 1
ATOM 754 N N . PRO A 1 93 ? -9.963 -10.756 -4.268 1.00 96.94 93 PRO A N 1
ATOM 755 C CA . PRO A 1 93 ? -9.181 -9.975 -3.326 1.00 96.94 93 PRO A CA 1
ATOM 756 C C . PRO A 1 93 ? -8.376 -10.877 -2.384 1.00 96.94 93 PRO A C 1
ATOM 758 O O . PRO A 1 93 ? -8.749 -12.012 -2.088 1.00 96.94 93 PRO A O 1
ATOM 761 N N . ASN A 1 94 ? -7.286 -10.333 -1.857 1.00 97.38 94 ASN A N 1
ATOM 762 C CA . ASN A 1 94 ? -6.505 -10.942 -0.795 1.00 97.38 94 ASN A CA 1
ATOM 763 C C . ASN A 1 94 ? -7.244 -10.831 0.550 1.00 97.38 94 ASN A C 1
ATOM 765 O O . ASN A 1 94 ? -7.337 -9.752 1.144 1.00 97.38 94 ASN A O 1
ATOM 769 N N . GLU A 1 95 ? -7.730 -11.965 1.051 1.00 96.06 95 GLU A N 1
ATOM 770 C CA . GLU A 1 95 ? -8.498 -12.043 2.296 1.00 96.06 95 GLU A CA 1
ATOM 771 C C . GLU A 1 95 ? -7.687 -11.603 3.528 1.00 96.06 95 GLU A C 1
ATOM 773 O O . GLU A 1 95 ? -8.231 -10.971 4.433 1.00 96.06 95 GLU A O 1
ATOM 778 N N . GLU A 1 96 ? -6.379 -11.879 3.569 1.00 96.50 96 GLU A N 1
ATOM 779 C CA . GLU A 1 96 ? -5.517 -11.424 4.670 1.00 96.50 96 GLU A CA 1
ATOM 780 C C . GLU A 1 96 ? -5.411 -9.897 4.702 1.00 96.50 96 GLU A C 1
ATOM 782 O O . GLU A 1 96 ? -5.447 -9.286 5.772 1.00 96.50 96 GLU A O 1
ATOM 787 N N . GLY A 1 97 ? -5.359 -9.272 3.522 1.00 95.94 97 GLY A N 1
ATOM 788 C CA . GLY A 1 97 ? -5.373 -7.822 3.380 1.00 95.94 97 GLY A CA 1
ATOM 789 C C . GLY A 1 97 ? -6.656 -7.200 3.925 1.00 95.94 97 GLY A C 1
ATOM 790 O O . GLY A 1 97 ? -6.589 -6.223 4.668 1.00 95.94 97 GLY A O 1
ATOM 791 N N . LEU A 1 98 ? -7.815 -7.787 3.615 1.00 95.19 98 LEU A N 1
ATOM 792 C CA . LEU A 1 98 ? -9.109 -7.338 4.143 1.00 95.19 98 LEU A CA 1
ATOM 793 C C . LEU A 1 98 ? -9.174 -7.473 5.671 1.00 95.19 98 LEU A C 1
ATOM 795 O O . LEU A 1 98 ? -9.499 -6.506 6.361 1.00 95.19 98 LEU A O 1
ATOM 799 N N . LYS A 1 99 ? -8.774 -8.634 6.20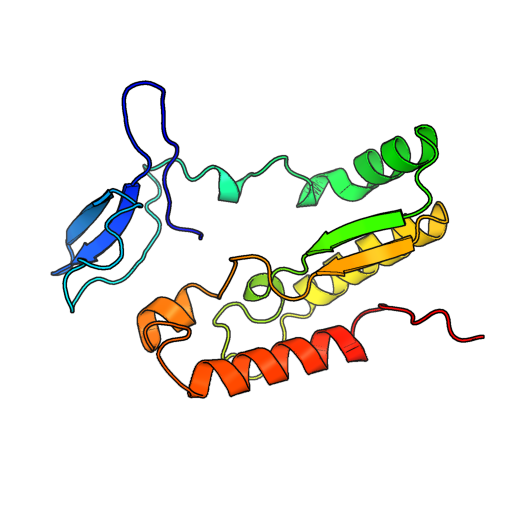9 1.00 95.62 99 LYS A N 1
ATOM 800 C CA . LYS A 1 99 ? -8.732 -8.891 7.661 1.00 95.62 99 LYS A CA 1
ATOM 801 C C . LYS A 1 99 ? -7.838 -7.906 8.407 1.00 95.62 99 LYS A C 1
ATOM 803 O O . LYS A 1 99 ? -8.175 -7.496 9.516 1.00 95.62 99 LYS A O 1
ATOM 808 N N . PHE A 1 100 ? -6.713 -7.516 7.811 1.00 96.50 100 PHE A N 1
ATOM 809 C CA . PHE A 1 100 ? -5.816 -6.521 8.391 1.00 96.50 100 PHE A CA 1
ATOM 810 C C . PHE A 1 100 ? -6.509 -5.161 8.582 1.00 96.50 100 PHE A C 1
ATOM 812 O O . PHE A 1 100 ? -6.437 -4.578 9.663 1.00 96.50 100 PHE A O 1
ATOM 819 N N . TYR A 1 101 ? -7.231 -4.672 7.569 1.00 96.50 101 TYR A N 1
ATOM 820 C CA . TYR A 1 101 ? -7.954 -3.401 7.679 1.00 96.50 101 TYR A CA 1
ATOM 821 C C . TYR A 1 101 ? -9.149 -3.474 8.623 1.00 96.50 101 TYR A C 1
ATOM 823 O O . TYR A 1 101 ? -9.360 -2.540 9.395 1.00 96.50 101 TYR A O 1
ATOM 831 N N . ASP A 1 102 ? -9.875 -4.590 8.633 1.00 95.31 102 ASP A N 1
ATOM 832 C CA . ASP A 1 102 ? -10.936 -4.817 9.614 1.00 95.31 102 ASP A CA 1
ATOM 833 C C . ASP A 1 102 ? -10.403 -4.774 11.051 1.00 95.31 102 ASP A C 1
ATOM 835 O O . ASP A 1 102 ? -11.032 -4.159 11.912 1.00 95.31 102 ASP A O 1
ATOM 839 N N . ALA A 1 103 ? -9.222 -5.348 11.309 1.00 96.75 103 ALA A N 1
ATOM 840 C CA . ALA A 1 103 ? -8.587 -5.290 12.623 1.00 96.75 103 ALA A CA 1
ATOM 841 C C . ALA A 1 103 ? -8.205 -3.855 13.029 1.00 96.75 103 ALA A C 1
ATOM 843 O O . ALA A 1 103 ? -8.399 -3.479 14.185 1.00 96.75 103 ALA A O 1
ATOM 844 N N . ILE A 1 104 ? -7.711 -3.036 12.092 1.00 97.19 104 ILE A N 1
ATOM 845 C CA . ILE A 1 104 ? -7.442 -1.610 12.342 1.00 97.19 104 ILE A CA 1
ATOM 846 C C . ILE A 1 104 ? -8.740 -0.861 12.657 1.00 97.19 104 ILE A C 1
ATOM 848 O O . ILE A 1 104 ? -8.785 -0.080 13.607 1.00 97.19 104 ILE A O 1
ATOM 852 N N . PHE A 1 105 ? -9.799 -1.078 11.874 1.00 96.31 105 PHE A N 1
ATOM 853 C CA . PHE A 1 105 ? -11.077 -0.396 12.077 1.00 96.31 105 PHE A CA 1
ATOM 854 C C . PHE A 1 105 ? -11.728 -0.786 13.399 1.00 96.31 105 PHE A C 1
ATOM 856 O O . PHE A 1 105 ? -12.205 0.093 14.114 1.00 96.31 105 PHE A O 1
ATOM 863 N N . ASP A 1 106 ? -11.708 -2.070 13.752 1.00 96.31 106 ASP A N 1
ATOM 864 C CA . ASP A 1 106 ? -12.194 -2.538 15.047 1.00 96.31 106 ASP A CA 1
ATOM 865 C C . ASP A 1 106 ? -11.416 -1.871 16.194 1.00 96.31 106 ASP A C 1
ATOM 867 O O . ASP A 1 106 ? -12.030 -1.370 17.135 1.00 96.31 106 ASP A O 1
ATOM 871 N N . GLU A 1 107 ? -10.086 -1.781 16.095 1.00 97.81 107 GLU A N 1
ATOM 872 C CA . GLU A 1 107 ? -9.254 -1.154 17.127 1.00 97.81 107 GLU A CA 1
ATOM 873 C C . GLU A 1 107 ? -9.517 0.356 17.256 1.00 97.81 107 GLU A C 1
ATOM 875 O O . GLU A 1 107 ? -9.716 0.862 18.360 1.00 97.81 107 GLU A O 1
ATOM 880 N N . LEU A 1 108 ? -9.611 1.086 16.139 1.00 97.44 108 LEU A N 1
ATOM 881 C CA . LEU A 1 108 ? -9.977 2.509 16.140 1.00 97.44 108 LEU A CA 1
ATOM 882 C C . LEU A 1 108 ? -11.341 2.734 16.808 1.00 97.44 108 LEU A C 1
ATOM 884 O O . LEU A 1 108 ? -11.488 3.603 17.673 1.00 97.44 108 LEU A O 1
ATOM 888 N N . LEU A 1 109 ? -12.339 1.925 16.441 1.00 96.31 109 LEU A N 1
ATOM 889 C CA . LEU A 1 109 ? -13.694 2.029 16.975 1.00 96.31 109 LEU A CA 1
ATOM 890 C C . LEU A 1 109 ? -13.771 1.639 18.457 1.00 96.31 109 LEU A C 1
ATOM 892 O O . LEU A 1 109 ? -14.544 2.263 19.189 1.00 96.31 109 LEU A O 1
ATOM 896 N N . ASN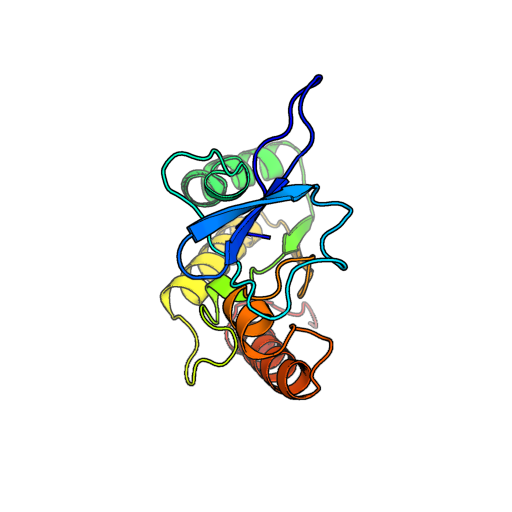 A 1 110 ? -12.944 0.697 18.926 1.00 97.00 110 ASN A N 1
ATOM 897 C CA . ASN A 1 110 ? -12.816 0.369 20.352 1.00 97.00 110 ASN A CA 1
ATOM 898 C C . ASN A 1 110 ? -12.429 1.605 21.180 1.00 97.00 110 ASN A C 1
ATOM 900 O O . ASN A 1 110 ? -12.954 1.812 22.276 1.00 97.00 110 ASN A O 1
ATOM 904 N N . TYR A 1 111 ? -11.581 2.471 20.623 1.00 97.88 111 TYR A N 1
ATOM 905 C CA . TYR A 1 111 ? -11.187 3.747 21.223 1.00 97.88 111 TYR A CA 1
ATOM 906 C C . TYR A 1 111 ? -12.077 4.936 20.824 1.00 97.88 111 TYR A C 1
ATOM 908 O O . TYR A 1 111 ? -11.791 6.071 21.201 1.00 97.88 111 TYR A O 1
ATOM 916 N N . LYS A 1 112 ? -13.192 4.695 20.118 1.00 96.88 112 LYS A N 1
ATOM 917 C CA . LYS A 1 112 ? -14.128 5.717 19.603 1.00 96.88 112 LYS A CA 1
ATOM 918 C C . LYS A 1 112 ? -13.499 6.698 18.603 1.00 96.88 112 LYS A C 1
ATOM 920 O O . LYS A 1 112 ? -14.035 7.786 18.391 1.00 96.88 112 LYS A O 1
ATOM 925 N N . ILE A 1 113 ? -12.409 6.304 17.953 1.00 97.56 113 ILE A N 1
ATOM 926 C CA . ILE A 1 113 ? -11.751 7.070 16.896 1.00 97.56 113 ILE A CA 1
ATOM 927 C C . ILE A 1 113 ? -12.425 6.723 15.564 1.00 97.56 113 ILE A C 1
ATOM 929 O O . ILE A 1 113 ? -12.521 5.557 15.192 1.00 97.56 113 ILE A O 1
ATOM 933 N N . GLN A 1 114 ? -12.910 7.727 14.832 1.00 96.50 114 GLN A N 1
ATOM 934 C CA . GLN A 1 114 ? -13.553 7.504 13.534 1.00 96.50 114 GLN A CA 1
ATOM 935 C C . GLN A 1 114 ? -12.516 7.294 12.413 1.00 96.50 114 GLN A C 1
ATOM 937 O O . GLN A 1 114 ? -11.690 8.183 12.186 1.00 96.50 114 GLN A O 1
ATOM 942 N N . PRO A 1 115 ? -12.548 6.173 11.670 1.00 95.62 115 PRO A N 1
ATOM 943 C CA . PRO A 1 115 ? -11.680 5.997 10.510 1.00 95.62 115 PRO A CA 1
ATOM 944 C C . PRO A 1 115 ? -12.116 6.911 9.353 1.00 95.62 115 PRO A C 1
ATOM 946 O O . PRO A 1 115 ? -13.281 6.936 8.963 1.00 95.62 115 PRO A O 1
ATOM 949 N N . ILE A 1 116 ? -11.166 7.643 8.766 1.00 95.19 116 ILE A N 1
ATOM 950 C CA . ILE A 1 116 ? -11.359 8.462 7.561 1.00 95.19 116 ILE A CA 1
ATOM 951 C C . ILE A 1 116 ? -10.477 7.882 6.455 1.00 95.19 116 ILE A C 1
ATOM 953 O O . ILE A 1 116 ? -9.264 8.101 6.421 1.00 95.19 116 ILE A O 1
ATOM 957 N N . VAL A 1 117 ? -11.079 7.122 5.543 1.00 95.12 117 VAL A N 1
ATOM 958 C CA . VAL A 1 117 ? -10.329 6.346 4.548 1.00 95.12 117 VAL A CA 1
ATOM 959 C C . VAL A 1 117 ? -10.123 7.139 3.258 1.00 95.12 117 VAL A C 1
ATOM 961 O O . VAL A 1 117 ? -11.065 7.614 2.630 1.00 95.12 117 VAL A O 1
ATOM 964 N N . THR A 1 118 ? -8.865 7.252 2.833 1.00 94.75 118 THR A N 1
ATOM 965 C CA . THR A 1 118 ? -8.480 7.679 1.483 1.00 94.75 118 THR A CA 1
ATOM 966 C C . THR A 1 118 ? -8.300 6.434 0.616 1.00 94.75 118 THR A C 1
ATOM 968 O O . THR A 1 118 ? -7.459 5.595 0.916 1.00 94.75 118 THR A O 1
ATOM 971 N N . ILE A 1 119 ? -9.084 6.304 -0.456 1.00 93.38 119 ILE A N 1
ATOM 972 C CA . ILE A 1 119 ? -9.103 5.084 -1.283 1.00 93.38 119 ILE A CA 1
ATOM 973 C C . ILE A 1 119 ? -7.812 4.910 -2.096 1.00 93.38 119 ILE A C 1
ATOM 975 O O . ILE A 1 119 ? -7.307 3.799 -2.222 1.00 93.3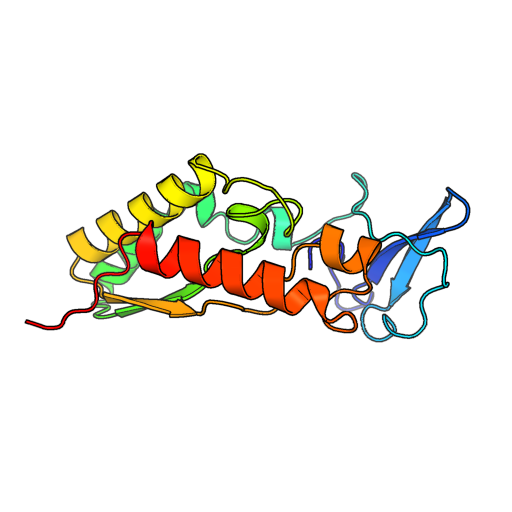8 119 ILE A O 1
ATOM 979 N N . SER A 1 120 ? -7.280 6.001 -2.651 1.00 90.25 120 SER A N 1
ATOM 980 C CA . SER A 1 120 ? -6.064 5.988 -3.469 1.00 90.25 120 SER A CA 1
ATOM 981 C C . SER A 1 120 ? -5.112 7.088 -3.026 1.00 90.25 120 SER A C 1
ATOM 983 O O . SER A 1 120 ? -5.496 8.259 -2.974 1.00 90.25 120 SER A O 1
ATOM 985 N N . HIS A 1 121 ? -3.874 6.711 -2.703 1.00 91.00 121 HIS A N 1
ATOM 986 C CA . HIS A 1 121 ? -2.860 7.625 -2.186 1.00 91.00 121 HIS A CA 1
ATOM 987 C C . HIS A 1 121 ? -1.472 7.337 -2.785 1.00 91.00 121 HIS A C 1
ATOM 989 O O . HIS A 1 121 ? -0.523 6.997 -2.088 1.00 91.00 121 HIS A O 1
ATOM 995 N N . TYR A 1 122 ? -1.355 7.487 -4.110 1.00 81.00 122 TYR A N 1
ATOM 996 C CA . TYR A 1 122 ? -0.100 7.309 -4.867 1.00 81.00 122 TYR A CA 1
ATOM 997 C C . TYR A 1 122 ? 0.518 5.897 -4.781 1.00 81.00 122 TYR A C 1
ATOM 999 O O . TYR A 1 122 ? 1.739 5.725 -4.840 1.00 81.00 122 TYR A O 1
ATOM 1007 N N . GLU A 1 123 ? -0.337 4.879 -4.679 1.00 81.94 123 GLU A N 1
ATOM 1008 C CA . GLU A 1 123 ? 0.041 3.479 -4.442 1.00 81.94 123 GLU A CA 1
ATOM 1009 C C . GLU A 1 123 ? -0.599 2.498 -5.441 1.00 81.94 123 GLU A C 1
ATOM 1011 O O . GLU A 1 123 ? -1.014 1.401 -5.081 1.00 81.94 123 GLU A O 1
ATOM 1016 N N . THR A 1 124 ? -0.684 2.890 -6.719 1.00 92.81 124 THR A N 1
ATOM 1017 C CA . THR A 1 124 ? -1.110 1.981 -7.799 1.00 92.81 124 THR A CA 1
ATOM 1018 C C . THR A 1 124 ? -0.238 0.714 -7.799 1.00 92.81 124 THR A C 1
ATOM 1020 O O . THR A 1 124 ? 0.990 0.854 -7.750 1.00 92.81 124 THR A O 1
ATOM 1023 N N . PRO A 1 125 ? -0.827 -0.496 -7.897 1.00 95.00 125 PRO A N 1
ATOM 1024 C CA . PRO A 1 125 ? -0.073 -1.744 -7.971 1.00 95.00 125 PRO A CA 1
ATOM 1025 C C . PRO A 1 125 ? 0.994 -1.707 -9.070 1.00 95.00 125 PRO A C 1
ATOM 1027 O O . PRO A 1 125 ? 0.718 -1.329 -10.212 1.00 95.00 125 PRO A O 1
ATOM 1030 N N . LEU A 1 126 ? 2.220 -2.110 -8.722 1.00 93.88 126 LEU A N 1
ATOM 1031 C CA . LEU A 1 126 ? 3.373 -2.072 -9.627 1.00 93.88 126 LEU A CA 1
ATOM 1032 C C . LEU A 1 126 ? 3.144 -2.926 -10.881 1.00 93.88 126 LEU A C 1
ATOM 1034 O O . LEU A 1 126 ? 3.543 -2.539 -11.976 1.00 93.88 126 LEU A O 1
ATOM 1038 N N . ALA A 1 127 ? 2.441 -4.050 -10.728 1.00 95.12 127 ALA A N 1
ATOM 1039 C CA . ALA A 1 127 ? 2.076 -4.932 -11.828 1.00 95.12 127 ALA A CA 1
ATOM 1040 C C . ALA A 1 127 ? 1.246 -4.213 -12.905 1.00 95.12 127 ALA A C 1
ATOM 1042 O O . ALA A 1 127 ? 1.540 -4.371 -14.086 1.00 95.12 127 ALA A O 1
ATOM 1043 N N . LEU A 1 128 ? 0.294 -3.346 -12.535 1.00 95.56 128 LEU A N 1
ATOM 1044 C CA . LEU A 1 128 ? -0.469 -2.547 -13.507 1.00 95.56 128 LEU A CA 1
ATOM 1045 C C . LEU A 1 128 ? 0.409 -1.509 -14.218 1.00 95.56 128 LEU A C 1
ATOM 1047 O O . LEU A 1 128 ? 0.213 -1.235 -15.404 1.00 95.56 128 LEU A O 1
ATOM 1051 N N . VAL A 1 129 ? 1.391 -0.938 -13.511 1.00 93.38 129 VAL A N 1
ATOM 1052 C CA . VAL A 1 129 ? 2.370 -0.015 -14.108 1.00 93.38 129 VAL A CA 1
ATOM 1053 C C . VAL A 1 129 ? 3.215 -0.743 -15.151 1.00 93.38 129 VAL A C 1
ATOM 1055 O O . VAL A 1 129 ? 3.278 -0.291 -16.288 1.00 93.38 129 VAL A O 1
ATOM 1058 N N . ASN A 1 130 ? 3.776 -1.902 -14.809 1.00 93.69 130 ASN A N 1
ATOM 1059 C CA . ASN A 1 130 ? 4.591 -2.693 -15.734 1.00 93.69 130 ASN A CA 1
ATOM 1060 C C . ASN A 1 130 ? 3.780 -3.258 -16.908 1.00 93.69 130 ASN A C 1
ATOM 1062 O O . ASN A 1 130 ? 4.263 -3.296 -18.034 1.00 93.69 130 ASN A O 1
ATOM 1066 N N . LYS A 1 131 ? 2.544 -3.704 -16.663 1.00 94.12 131 LYS A N 1
ATOM 1067 C CA . LYS A 1 131 ? 1.718 -4.364 -17.679 1.00 94.12 131 LYS A CA 1
ATOM 1068 C C . LYS A 1 131 ? 1.113 -3.369 -18.667 1.00 94.12 131 LYS A C 1
ATOM 1070 O O . LYS A 1 131 ? 1.054 -3.662 -19.858 1.00 94.12 131 LYS A O 1
ATOM 1075 N N . TRP A 1 132 ? 0.636 -2.222 -18.175 1.00 94.50 132 TRP A N 1
ATOM 1076 C CA . TRP A 1 132 ? -0.213 -1.299 -18.940 1.00 94.50 132 TRP A CA 1
ATOM 1077 C C . TRP A 1 132 ? 0.151 0.180 -18.775 1.00 94.50 132 TRP A C 1
ATOM 1079 O O . TRP A 1 132 ? -0.656 1.049 -19.092 1.00 94.50 132 TRP A O 1
ATOM 1089 N N . ASN A 1 133 ? 1.336 0.505 -18.258 1.00 91.50 133 ASN A N 1
ATOM 1090 C CA . ASN A 1 133 ? 1.703 1.887 -17.930 1.00 91.50 133 ASN A CA 1
ATOM 1091 C C . ASN A 1 133 ? 0.681 2.554 -16.974 1.00 91.50 133 ASN A C 1
ATOM 1093 O O . ASN A 1 133 ? 0.415 3.760 -17.016 1.00 91.50 133 ASN A O 1
ATOM 1097 N N . GLY A 1 134 ? 0.062 1.739 -16.109 1.00 92.69 134 GLY A N 1
ATOM 1098 C CA . GLY A 1 134 ? -0.878 2.162 -15.079 1.00 92.69 134 GLY A CA 1
ATOM 1099 C C . GLY A 1 134 ? -2.055 2.957 -15.642 1.00 92.69 134 GLY A C 1
ATOM 1100 O O . GLY A 1 134 ? -2.811 2.481 -16.485 1.00 92.69 134 GLY A O 1
ATOM 1101 N N . TRP A 1 135 ? -2.231 4.185 -15.156 1.00 94.56 135 TRP A N 1
ATOM 1102 C CA . TRP A 1 135 ? -3.374 5.042 -15.490 1.00 94.56 135 TRP A CA 1
ATOM 1103 C C . TRP A 1 135 ? -3.402 5.546 -16.940 1.00 94.56 135 TRP A C 1
ATOM 1105 O O . TRP A 1 135 ? -4.408 6.124 -17.350 1.00 94.56 135 TRP A O 1
ATOM 1115 N N . ALA A 1 136 ? -2.335 5.338 -17.720 1.00 93.31 136 ALA A N 1
ATOM 1116 C CA . ALA A 1 136 ? -2.354 5.625 -19.153 1.00 93.31 136 ALA A CA 1
ATOM 1117 C C . ALA A 1 136 ? -3.285 4.670 -19.929 1.00 93.31 136 ALA A C 1
ATOM 1119 O O . ALA A 1 136 ? -3.776 5.026 -21.001 1.00 93.31 136 ALA A O 1
ATOM 1120 N N . ASP A 1 137 ? -3.567 3.485 -19.379 1.00 96.19 137 ASP A N 1
ATOM 1121 C CA . ASP A 1 137 ? -4.469 2.498 -19.966 1.00 96.19 137 ASP A CA 1
ATOM 1122 C C . ASP A 1 137 ? -5.837 2.489 -19.274 1.00 96.19 137 ASP A C 1
ATOM 1124 O O . ASP A 1 137 ? -5.954 2.500 -18.046 1.00 96.19 137 ASP A O 1
ATOM 1128 N N . ARG A 1 138 ? -6.903 2.431 -20.079 1.00 97.06 138 ARG A N 1
ATOM 1129 C CA . ARG A 1 138 ? -8.284 2.462 -19.581 1.00 97.06 138 ARG A CA 1
ATOM 1130 C C . ARG A 1 138 ? -8.655 1.246 -18.735 1.00 97.06 138 ARG A C 1
ATOM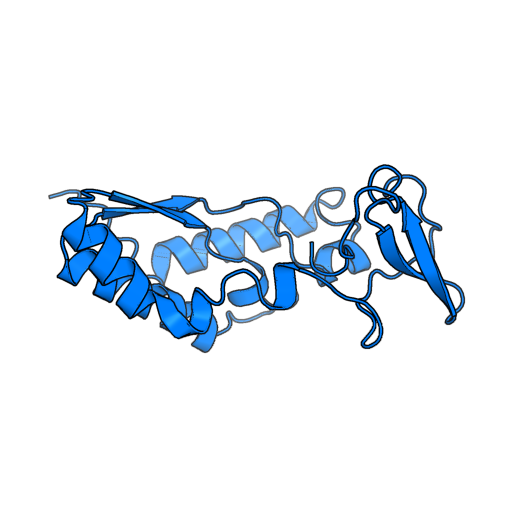 1132 O O . ARG A 1 138 ? -9.508 1.391 -17.869 1.00 97.06 138 ARG A O 1
ATOM 1139 N N . ARG A 1 139 ? -8.023 0.085 -18.929 1.00 97.12 139 ARG A N 1
ATOM 1140 C CA . ARG A 1 139 ? -8.294 -1.131 -18.134 1.00 97.12 139 ARG A CA 1
ATOM 1141 C C . ARG A 1 139 ? -7.986 -0.940 -16.649 1.00 97.12 139 ARG A C 1
ATOM 1143 O O . ARG A 1 139 ? -8.617 -1.564 -15.799 1.00 97.12 139 ARG A O 1
ATOM 1150 N N . THR A 1 140 ? -7.070 -0.029 -16.320 1.00 97.25 140 THR A N 1
ATOM 1151 C CA . THR A 1 140 ? -6.766 0.354 -14.934 1.00 97.25 140 THR A CA 1
ATOM 1152 C C . THR A 1 140 ? -7.980 0.964 -14.230 1.00 97.25 140 THR A C 1
ATOM 1154 O O . THR A 1 140 ? -8.116 0.810 -13.018 1.00 97.25 140 THR A O 1
ATOM 1157 N N . ILE A 1 141 ? -8.903 1.589 -14.974 1.00 97.25 141 ILE A N 1
ATOM 1158 C CA . ILE A 1 141 ? -10.168 2.102 -14.430 1.00 97.25 141 ILE A CA 1
ATOM 1159 C C . ILE A 1 141 ? -11.013 0.942 -13.900 1.00 97.25 141 ILE A C 1
ATOM 1161 O O . ILE A 1 141 ? -11.472 1.010 -12.766 1.00 97.25 141 ILE A O 1
ATOM 1165 N N . ASP A 1 142 ? -11.172 -0.137 -14.668 1.00 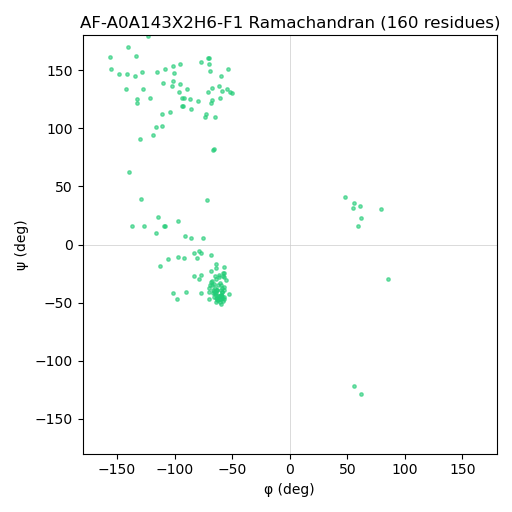97.69 142 ASP A N 1
ATOM 1166 C CA . ASP A 1 142 ? -11.975 -1.295 -14.250 1.00 97.69 142 ASP A CA 1
ATOM 1167 C C . ASP A 1 142 ? -11.371 -1.976 -13.014 1.00 97.69 142 ASP A C 1
ATOM 1169 O O . ASP A 1 142 ? -12.086 -2.294 -12.061 1.00 97.69 142 ASP A O 1
ATOM 1173 N N . CYS A 1 143 ? -10.042 -2.111 -12.983 1.00 97.81 143 CYS A N 1
ATOM 1174 C CA . CYS A 1 143 ? -9.312 -2.633 -11.825 1.00 97.81 143 CYS A CA 1
ATOM 1175 C C . CYS A 1 143 ? -9.538 -1.756 -10.583 1.00 97.81 143 CYS A C 1
ATOM 1177 O O . CYS A 1 143 ? -9.819 -2.259 -9.493 1.00 97.81 143 CYS A O 1
ATOM 1179 N N . PHE A 1 144 ? -9.472 -0.431 -10.747 1.00 97.31 144 PHE A N 1
ATOM 1180 C CA . PHE A 1 144 ? -9.716 0.514 -9.662 1.00 97.31 144 PHE A CA 1
ATOM 1181 C C . PHE A 1 144 ? -11.164 0.470 -9.172 1.00 97.31 144 PHE A C 1
ATOM 1183 O O . PHE A 1 144 ? -11.407 0.522 -7.968 1.00 97.31 144 PHE A O 1
ATOM 1190 N N . MET A 1 145 ? -12.132 0.347 -10.082 1.00 96.62 145 MET A N 1
ATOM 1191 C CA . MET A 1 145 ? -13.548 0.239 -9.733 1.00 96.62 145 MET A CA 1
ATOM 1192 C C . MET A 1 145 ? -13.834 -1.047 -8.958 1.00 96.62 145 MET A C 1
ATOM 1194 O O . MET A 1 145 ? -14.548 -0.998 -7.958 1.00 96.62 145 MET A O 1
ATOM 1198 N N . LYS A 1 146 ? -13.233 -2.173 -9.362 1.00 96.44 146 LYS A N 1
ATOM 1199 C CA . LYS A 1 146 ? -13.306 -3.442 -8.626 1.00 96.44 146 LYS A CA 1
ATOM 1200 C C . LYS A 1 146 ? -12.729 -3.306 -7.217 1.00 96.44 146 LYS A C 1
ATOM 1202 O O . LYS A 1 146 ? -13.373 -3.698 -6.248 1.00 96.44 146 LYS A O 1
ATOM 1207 N N . TYR A 1 147 ? -11.556 -2.686 -7.095 1.00 96.81 147 TYR A N 1
ATOM 1208 C CA . TYR A 1 147 ? -10.945 -2.381 -5.803 1.00 96.81 147 TYR A CA 1
ATOM 1209 C C . TYR A 1 147 ? -11.848 -1.511 -4.919 1.00 96.81 147 TYR A C 1
ATOM 1211 O O . TYR A 1 147 ? -12.099 -1.876 -3.772 1.00 96.81 147 TYR A O 1
ATOM 1219 N N . CYS A 1 148 ? -12.403 -0.421 -5.460 1.00 95.50 148 CYS A N 1
ATOM 1220 C CA . CYS A 1 148 ? -13.352 0.439 -4.749 1.00 95.50 148 CYS A CA 1
ATOM 1221 C C . CYS A 1 148 ? -14.577 -0.337 -4.251 1.00 95.50 148 CYS A C 1
ATOM 1223 O O . CYS A 1 148 ? -14.994 -0.149 -3.112 1.00 95.50 148 CYS A O 1
ATOM 1225 N N . GLN A 1 149 ? -15.162 -1.192 -5.095 1.00 94.62 149 GLN A N 1
ATOM 1226 C CA . GLN A 1 149 ? -16.336 -1.987 -4.731 1.00 94.62 149 GLN A CA 1
ATOM 1227 C C . GLN A 1 149 ? -16.038 -2.912 -3.553 1.00 94.62 149 GLN A C 1
ATOM 1229 O O . GLN A 1 149 ? -16.778 -2.886 -2.575 1.00 94.62 149 GLN A O 1
ATOM 1234 N N . VAL A 1 150 ? -14.935 -3.662 -3.618 1.00 94.88 150 VAL A N 1
ATOM 1235 C CA . VAL A 1 150 ? -14.534 -4.580 -2.544 1.00 94.88 150 VAL A CA 1
ATOM 1236 C C . VAL A 1 150 ? -14.327 -3.828 -1.237 1.00 94.88 150 VAL A C 1
ATOM 1238 O O . VAL A 1 150 ? -14.923 -4.189 -0.232 1.00 94.88 150 VAL A O 1
ATOM 1241 N N . ILE A 1 151 ? -13.550 -2.742 -1.215 1.00 93.62 151 ILE A N 1
ATOM 1242 C CA . ILE A 1 151 ? -13.291 -2.064 0.063 1.00 93.62 151 ILE A CA 1
ATOM 1243 C C . ILE A 1 151 ? -14.544 -1.393 0.635 1.00 93.62 151 ILE A C 1
ATOM 1245 O O . ILE A 1 151 ? -14.687 -1.329 1.847 1.00 93.62 151 ILE A O 1
ATOM 1249 N N . LEU A 1 152 ? -15.467 -0.911 -0.201 1.00 90.25 152 LEU A N 1
ATOM 1250 C CA . LEU A 1 152 ? -16.697 -0.272 0.276 1.00 90.25 152 LEU A CA 1
ATOM 1251 C C . LEU A 1 152 ? -17.746 -1.277 0.772 1.00 90.25 152 LEU A C 1
ATOM 1253 O O . LEU A 1 152 ? -18.586 -0.897 1.583 1.00 90.25 152 LEU A O 1
ATOM 1257 N N . ILE A 1 153 ? -17.724 -2.518 0.276 1.00 86.62 153 ILE A N 1
ATOM 1258 C CA . ILE A 1 153 ? -18.702 -3.561 0.625 1.00 86.62 153 ILE A CA 1
ATOM 1259 C C . ILE A 1 153 ? -18.153 -4.497 1.706 1.00 86.62 153 ILE A C 1
ATOM 1261 O O . ILE A 1 153 ? -18.851 -4.786 2.677 1.00 86.62 153 ILE A O 1
ATOM 1265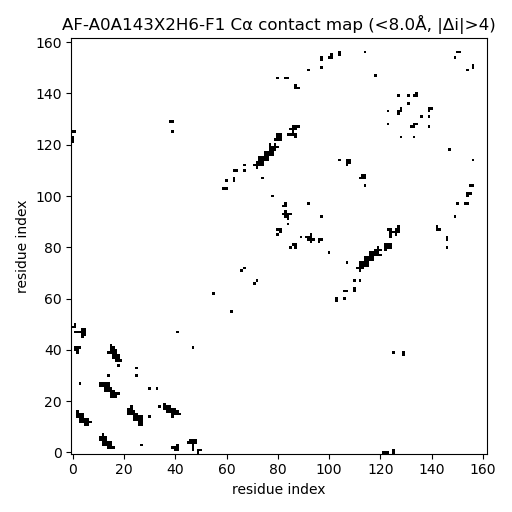 N N . ASP A 1 154 ? -16.916 -4.960 1.537 1.00 77.75 154 ASP A N 1
ATOM 1266 C CA . ASP A 1 154 ? -16.352 -6.085 2.287 1.00 77.75 154 ASP A CA 1
ATOM 1267 C C . ASP A 1 154 ? -15.501 -5.654 3.483 1.00 77.75 154 ASP A C 1
ATOM 1269 O O . ASP A 1 154 ? -15.158 -6.492 4.312 1.00 77.75 154 ASP A O 1
ATOM 1273 N N . THR A 1 155 ? -15.166 -4.366 3.604 1.00 73.31 155 THR A N 1
ATOM 1274 C CA . THR A 1 155 ? -14.526 -3.855 4.824 1.00 73.31 155 THR A CA 1
ATOM 1275 C C . THR A 1 155 ? -15.532 -3.128 5.699 1.00 73.31 155 THR A C 1
ATOM 1277 O O . THR A 1 155 ? -16.514 -2.554 5.221 1.00 73.31 155 THR A O 1
ATOM 1280 N N . LYS A 1 156 ? -15.273 -3.096 7.007 1.00 70.19 156 LYS A N 1
ATOM 1281 C CA . LYS A 1 156 ? -16.125 -2.414 7.995 1.00 70.19 156 LYS A CA 1
ATOM 1282 C C . LYS A 1 156 ? -16.046 -0.881 7.934 1.00 70.19 156 LYS A C 1
ATOM 1284 O O . LYS A 1 156 ? -16.103 -0.226 8.978 1.00 70.19 156 LYS A O 1
ATOM 1289 N N . ILE A 1 157 ? -15.962 -0.280 6.745 1.00 64.44 157 ILE A N 1
ATOM 1290 C CA . ILE A 1 157 ? -16.159 1.162 6.550 1.00 64.44 157 ILE A CA 1
ATOM 1291 C C . ILE A 1 157 ? -17.630 1.460 6.860 1.00 64.44 157 ILE A C 1
ATOM 1293 O O . ILE A 1 157 ? -18.497 1.508 5.992 1.00 64.44 157 ILE A O 1
ATOM 1297 N N . LYS A 1 158 ? -17.950 1.601 8.146 1.00 54.03 158 LYS A N 1
ATOM 1298 C CA . LYS A 1 158 ? -19.300 1.931 8.584 1.00 54.03 158 LYS A CA 1
ATOM 1299 C C . LYS A 1 158 ? -19.564 3.388 8.237 1.00 54.03 158 LYS A C 1
ATOM 1301 O O . LYS A 1 158 ? -18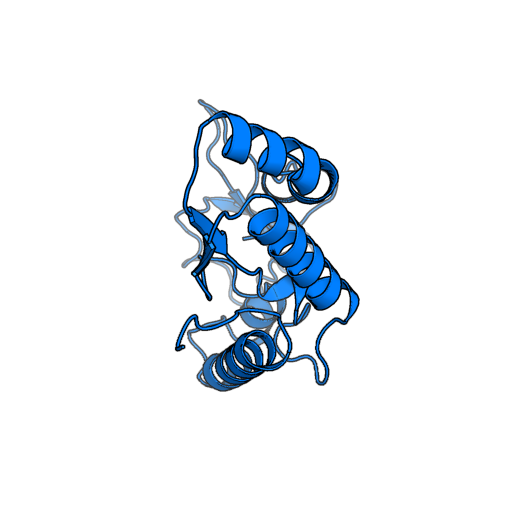.984 4.294 8.833 1.00 54.03 158 LYS A O 1
ATOM 1306 N N . SER A 1 159 ? -20.480 3.621 7.302 1.00 48.25 159 SER A N 1
ATOM 1307 C CA . SER A 1 159 ? -21.167 4.901 7.215 1.00 48.25 159 SER A CA 1
ATOM 1308 C C . SER A 1 159 ? -22.003 5.055 8.484 1.00 48.25 159 SER A C 1
ATOM 1310 O O . SER A 1 159 ? -22.996 4.350 8.665 1.00 48.25 159 SER A O 1
ATOM 1312 N N . ASN A 1 160 ? -21.614 5.969 9.371 1.00 43.06 160 ASN A N 1
ATOM 1313 C CA . ASN A 1 160 ? -22.517 6.472 10.402 1.00 43.06 160 ASN A CA 1
ATOM 1314 C C . ASN A 1 160 ? -23.646 7.254 9.714 1.00 43.06 160 ASN A C 1
ATOM 1316 O O . ASN A 1 160 ? -23.599 8.475 9.587 1.00 43.06 160 ASN A O 1
ATOM 1320 N N . THR A 1 161 ? -24.652 6.536 9.234 1.00 37.44 161 THR A N 1
ATOM 1321 C CA . THR A 1 161 ? -25.973 7.080 8.931 1.00 37.44 161 THR A CA 1
ATOM 1322 C C . THR A 1 161 ? -26.966 6.346 9.817 1.00 37.44 161 THR A C 1
ATOM 1324 O O . THR A 1 161 ? -27.416 5.258 9.457 1.00 37.44 161 THR A O 1
ATOM 1327 N N . GLY A 1 162 ? -27.266 6.937 10.976 1.00 33.81 162 GLY A N 1
ATOM 1328 C CA . GLY A 1 162 ? -28.299 6.488 11.913 1.00 33.81 162 GLY A CA 1
ATOM 1329 C C . GLY A 1 162 ? -27.845 6.522 13.356 1.00 33.81 162 GLY A C 1
ATOM 1330 O O . GLY A 1 162 ? -27.478 5.440 13.853 1.00 33.81 162 GLY A O 1
#

Mean predicted aligned error: 4.82 Å

Solvent-accessible surface area (backbone atoms only — not comparable to full-atom values): 9491 Å² total; per-residue (Å²): 99,90,30,42,36,62,56,56,101,89,40,76,37,29,32,30,25,32,42,95,91,35,88,45,72,41,55,48,93,51,62,91,72,60,60,93,70,49,38,73,40,69,54,93,93,59,58,42,58,79,82,59,62,85,42,54,89,84,40,47,67,64,51,48,51,51,41,43,75,74,64,44,62,56,48,78,48,65,56,59,48,35,51,34,21,62,49,39,74,54,95,62,69,37,63,70,39,49,52,52,52,39,52,52,49,52,55,33,50,76,61,61,23,40,82,42,79,38,74,77,78,81,47,76,25,63,50,35,36,61,74,46,60,27,85,81,30,74,68,46,53,57,33,49,51,53,51,51,50,46,52,63,68,77,33,78,69,72,77,92,78,130

Nearest PDB structures (foldseek):
  2xhy-assembly2_B  TM=9.557E-01  e=7.591E-13  Escherichia coli K-12
  2xhy-assembly2_A  TM=9.549E-01  e=1.836E-12  Escherichia coli K-12
  3qom-assembly1_A  TM=9.326E-01  e=7.833E-12  Lactiplantibacillus plantarum
  4gze-assembly2_C  TM=9.310E-01  e=1.008E-11  Lactiplantibacillus plantarum WCFS1
  4f66-assembly1_A  TM=8.893E-01  e=7.354E-12  Streptococcus mutans